Protein AF-A0A434Z5P5-F1 (afdb_monomer_lite)

Structure (mmCIF, N/CA/C/O backbone):
data_AF-A0A434Z5P5-F1
#
_entry.id   AF-A0A434Z5P5-F1
#
loop_
_atom_site.group_PDB
_atom_site.id
_atom_site.type_symbol
_atom_site.label_atom_id
_atom_site.label_alt_id
_atom_site.label_comp_id
_atom_site.label_asym_id
_atom_site.label_entity_id
_atom_site.label_seq_id
_atom_site.pdbx_PDB_ins_code
_atom_site.Cartn_x
_atom_site.Cartn_y
_atom_site.Cartn_z
_atom_site.occupancy
_atom_site.B_iso_or_equiv
_atom_site.auth_seq_id
_atom_site.auth_comp_id
_atom_site.auth_asym_id
_atom_site.auth_atom_id
_atom_site.pdbx_PDB_model_num
ATOM 1 N N . LEU A 1 1 ? -10.118 5.841 11.597 1.00 64.25 1 LEU A N 1
ATOM 2 C CA . LEU A 1 1 ? -9.718 5.124 10.380 1.00 64.25 1 LEU A CA 1
ATOM 3 C C . LEU A 1 1 ? -8.481 5.806 9.823 1.00 64.25 1 LEU A C 1
ATOM 5 O O . LEU A 1 1 ? -8.559 6.990 9.511 1.00 64.25 1 LEU A O 1
ATOM 9 N N . ASP A 1 2 ? -7.351 5.106 9.803 1.00 76.81 2 ASP A N 1
ATOM 10 C CA . ASP A 1 2 ? -6.163 5.562 9.081 1.00 76.81 2 ASP A CA 1
ATOM 11 C C . ASP A 1 2 ? -6.257 5.018 7.658 1.00 76.81 2 ASP A C 1
ATOM 13 O O . ASP A 1 2 ? -6.152 3.814 7.445 1.00 76.81 2 ASP A O 1
ATOM 17 N N . ASN A 1 3 ? -6.506 5.900 6.691 1.00 75.31 3 ASN A N 1
ATOM 18 C CA . ASN A 1 3 ? -6.659 5.489 5.300 1.00 75.31 3 ASN A CA 1
ATOM 19 C C . ASN A 1 3 ? -5.390 4.805 4.771 1.00 75.31 3 ASN A C 1
ATOM 21 O O . ASN A 1 3 ? -5.483 3.859 3.998 1.00 75.31 3 ASN A O 1
ATOM 25 N N . ALA A 1 4 ? -4.206 5.235 5.222 1.00 82.94 4 ALA A N 1
ATOM 26 C CA . ALA A 1 4 ? -2.942 4.656 4.776 1.00 82.94 4 ALA A CA 1
ATOM 27 C C . ALA A 1 4 ? -2.773 3.196 5.229 1.00 82.94 4 ALA A C 1
ATOM 29 O O . ALA A 1 4 ? -2.087 2.423 4.567 1.00 82.94 4 ALA A O 1
ATOM 30 N N . ALA A 1 5 ? -3.429 2.801 6.323 1.00 85.31 5 ALA A N 1
ATOM 31 C CA . ALA A 1 5 ? -3.330 1.458 6.882 1.00 85.31 5 ALA A CA 1
ATOM 32 C C . ALA A 1 5 ? -4.147 0.400 6.120 1.00 85.31 5 ALA A C 1
ATOM 34 O O . ALA A 1 5 ? -3.973 -0.782 6.395 1.00 85.31 5 ALA A O 1
ATOM 35 N N . ALA A 1 6 ? -5.017 0.793 5.184 1.00 89.31 6 ALA A N 1
ATOM 36 C CA . ALA A 1 6 ? -5.808 -0.128 4.359 1.00 89.31 6 ALA A CA 1
ATOM 37 C C . ALA A 1 6 ? -5.537 0.020 2.854 1.00 89.31 6 ALA A C 1
ATOM 39 O O . ALA A 1 6 ? -6.077 -0.742 2.059 1.00 89.31 6 ALA A O 1
ATOM 40 N N . GLN A 1 7 ? -4.691 0.978 2.472 1.00 89.31 7 GLN A N 1
ATOM 41 C CA . GLN A 1 7 ? -4.506 1.392 1.083 1.00 89.31 7 GLN A CA 1
ATOM 42 C C . GLN A 1 7 ? -3.832 0.325 0.213 1.00 89.31 7 GLN A C 1
ATOM 44 O O . GLN A 1 7 ? -3.929 0.389 -0.993 1.00 89.31 7 GLN A O 1
ATOM 49 N N . TYR A 1 8 ? -3.207 -0.683 0.824 1.00 89.81 8 TYR A N 1
ATOM 50 C CA . TYR A 1 8 ? -2.561 -1.800 0.129 1.00 89.81 8 TYR A CA 1
ATOM 51 C C . TYR A 1 8 ? -3.524 -2.870 -0.420 1.00 89.81 8 TYR A C 1
ATOM 53 O O . TYR A 1 8 ? -3.065 -3.862 -0.996 1.00 89.81 8 TYR A O 1
ATOM 61 N N . LEU A 1 9 ? -4.821 -2.762 -0.106 1.00 92.12 9 LEU A N 1
ATOM 62 C CA . LEU A 1 9 ? -5.827 -3.764 -0.445 1.00 92.12 9 LEU A CA 1
ATOM 63 C C . LEU A 1 9 ? -6.327 -3.566 -1.880 1.00 92.12 9 LEU A C 1
ATOM 65 O O . LEU A 1 9 ? -7.102 -2.646 -2.131 1.00 92.12 9 LEU A O 1
ATOM 69 N N . ALA A 1 10 ? -6.027 -4.537 -2.739 1.00 91.81 10 ALA A N 1
ATOM 70 C CA . ALA A 1 10 ? -6.600 -4.631 -4.079 1.00 91.81 10 ALA A CA 1
ATOM 71 C C . ALA A 1 10 ? -8.104 -4.985 -4.041 1.00 91.81 10 ALA A C 1
ATOM 73 O O . ALA A 1 10 ? -8.657 -5.412 -3.012 1.00 91.81 10 ALA A O 1
ATOM 74 N N . ALA A 1 11 ? -8.799 -4.883 -5.172 1.00 90.00 11 ALA A N 1
ATOM 75 C CA . ALA A 1 11 ? -10.184 -5.316 -5.291 1.00 90.00 11 ALA A CA 1
ATOM 76 C C . ALA A 1 11 ? -10.359 -6.802 -4.972 1.00 90.00 11 ALA A C 1
ATOM 78 O O . ALA A 1 11 ? -9.607 -7.696 -5.358 1.00 90.00 11 ALA A O 1
ATOM 79 N N . GLY A 1 12 ? -11.424 -7.068 -4.221 1.00 90.06 12 GLY A N 1
ATOM 80 C CA . GLY A 1 12 ? -11.716 -8.398 -3.697 1.00 90.06 12 GLY A CA 1
ATOM 81 C C . GLY A 1 12 ? -10.925 -8.755 -2.437 1.00 90.06 12 GLY A C 1
ATOM 82 O O . GLY A 1 12 ? -11.280 -9.737 -1.783 1.00 90.06 12 GLY A O 1
ATOM 83 N N . GLN A 1 13 ? -9.926 -7.962 -2.032 1.00 92.62 13 GLN A N 1
ATOM 84 C CA . GLN A 1 13 ? -9.314 -8.079 -0.711 1.00 92.62 13 GLN A CA 1
ATOM 85 C C . GLN A 1 13 ? -10.124 -7.312 0.335 1.00 92.62 13 GLN A C 1
ATOM 87 O O . GLN A 1 13 ? -10.862 -6.368 0.041 1.00 92.62 13 GLN A O 1
ATOM 92 N N . SER A 1 14 ? -10.053 -7.753 1.588 1.00 93.12 14 SER A N 1
ATOM 93 C CA . SER A 1 14 ? -10.733 -7.083 2.694 1.00 93.12 14 SER A CA 1
ATOM 94 C C . SER A 1 14 ? -9.999 -7.303 4.008 1.00 93.12 14 SER A C 1
ATOM 96 O O . SER A 1 14 ? -9.404 -8.357 4.228 1.00 93.12 14 SER A O 1
ATOM 98 N N . VAL A 1 15 ? -10.106 -6.329 4.906 1.00 92.94 15 VAL A N 1
ATOM 99 C CA . VAL A 1 15 ? -9.646 -6.425 6.293 1.00 92.94 15 VAL A CA 1
ATOM 100 C C . VAL A 1 15 ? -10.794 -6.077 7.235 1.00 92.94 15 VAL A C 1
ATOM 102 O O . VAL A 1 15 ? -11.688 -5.304 6.889 1.00 92.94 15 VAL A O 1
ATOM 105 N N . VAL A 1 16 ? -10.792 -6.670 8.426 1.00 93.44 16 VAL A N 1
ATOM 106 C CA . VAL A 1 16 ? -11.767 -6.356 9.473 1.00 93.44 16 VAL A CA 1
ATOM 107 C C . VAL A 1 16 ? -11.060 -5.616 10.595 1.00 93.44 16 VAL A C 1
ATOM 109 O O . VAL A 1 16 ? -10.134 -6.137 11.214 1.00 93.44 16 VAL A O 1
ATOM 112 N N . GLU A 1 17 ? -11.527 -4.409 10.878 1.00 91.00 17 GLU A N 1
ATOM 113 C CA . GLU A 1 17 ? -11.075 -3.605 12.002 1.00 91.00 17 GLU A CA 1
ATOM 114 C C . GLU A 1 17 ? -12.077 -3.681 13.152 1.00 91.00 17 GLU A C 1
ATOM 116 O O . GLU A 1 17 ? -13.292 -3.670 12.954 1.00 91.00 17 GLU A O 1
ATOM 121 N N . HIS A 1 18 ? -11.563 -3.750 14.377 1.00 92.62 18 HIS A N 1
ATOM 122 C CA . HIS A 1 18 ? -12.373 -3.867 15.583 1.00 92.62 18 HIS A CA 1
ATOM 123 C C . HIS A 1 18 ? -12.253 -2.597 16.419 1.00 92.62 18 HIS A C 1
ATOM 125 O O . HIS A 1 18 ? -11.170 -2.243 16.883 1.00 92.62 18 HIS A O 1
ATOM 131 N N . TYR A 1 19 ? -13.386 -1.941 16.648 1.00 91.50 19 TYR A N 1
ATOM 132 C CA . TYR A 1 19 ? -13.484 -0.710 17.417 1.00 91.50 19 TYR A CA 1
ATOM 133 C C . TYR A 1 19 ? -14.276 -0.945 18.696 1.00 91.50 19 TYR A C 1
ATOM 135 O O . TYR A 1 19 ? -15.416 -1.401 18.666 1.00 91.50 19 TYR A O 1
ATOM 143 N N . THR A 1 20 ? -13.680 -0.609 19.833 1.00 94.88 20 THR A N 1
ATOM 144 C CA . THR A 1 20 ? -14.350 -0.690 21.131 1.00 94.88 20 THR A CA 1
ATOM 145 C C . THR A 1 20 ? -15.118 0.600 21.387 1.00 94.88 20 THR A C 1
ATOM 147 O O . THR A 1 20 ? -14.523 1.672 21.473 1.00 94.88 20 THR A O 1
ATOM 150 N N . VAL A 1 21 ? -16.437 0.495 21.523 1.00 94.38 21 VAL A N 1
ATOM 151 C CA . VAL A 1 21 ? -17.331 1.605 21.860 1.00 94.38 21 VAL A CA 1
ATOM 152 C C . VAL A 1 21 ? -17.766 1.454 23.308 1.00 94.38 21 VAL A C 1
ATOM 154 O O . VAL A 1 21 ? -18.323 0.424 23.680 1.00 94.38 21 VAL A O 1
ATOM 157 N N . THR A 1 22 ? -17.546 2.495 24.104 1.00 95.56 22 THR A N 1
ATOM 158 C CA . THR A 1 22 ? -18.040 2.584 25.480 1.00 95.56 22 THR A CA 1
ATOM 159 C C . THR A 1 22 ? -19.146 3.628 25.541 1.00 95.56 22 THR A C 1
ATOM 161 O O . THR A 1 22 ? -18.955 4.760 25.100 1.00 95.56 22 THR A O 1
ATOM 164 N N . VAL A 1 23 ? -20.297 3.248 26.086 1.00 92.88 23 VAL A N 1
ATOM 165 C CA . VAL A 1 23 ? -21.439 4.126 26.345 1.00 92.88 23 VAL A CA 1
ATOM 166 C C . VAL A 1 23 ? -21.549 4.333 27.849 1.00 92.88 23 VAL A C 1
ATOM 168 O O . VAL A 1 23 ? -21.538 3.362 28.599 1.00 92.88 23 VAL A O 1
ATOM 171 N N . ASP A 1 24 ? -21.656 5.586 28.275 1.00 94.56 24 ASP A N 1
ATOM 172 C CA . ASP A 1 24 ? -21.879 5.991 29.665 1.00 94.56 24 ASP A CA 1
ATOM 173 C C . ASP A 1 24 ? -23.307 6.531 29.791 1.00 94.56 24 ASP A C 1
ATOM 175 O O . ASP A 1 24 ? -23.744 7.332 28.959 1.00 94.56 24 ASP A O 1
ATOM 179 N N . ASP A 1 25 ? -24.054 6.061 30.789 1.00 91.44 25 ASP A N 1
ATOM 180 C CA . ASP A 1 25 ? -25.445 6.470 31.009 1.00 91.44 25 ASP A CA 1
ATOM 181 C C . ASP A 1 25 ? -25.596 7.758 31.838 1.00 91.44 25 ASP A C 1
ATOM 183 O O . ASP A 1 25 ? -26.717 8.207 32.086 1.00 91.44 25 ASP A O 1
ATOM 187 N N . GLY A 1 26 ? -24.490 8.362 32.276 1.00 89.56 26 GLY A N 1
ATOM 188 C CA . GLY A 1 26 ? -24.434 9.549 33.127 1.00 89.56 26 GLY A CA 1
ATOM 189 C C . GLY A 1 26 ? -24.825 9.300 34.586 1.00 89.56 26 GLY A C 1
ATOM 190 O O . GLY A 1 26 ? -24.823 10.238 35.383 1.00 89.56 26 GLY A O 1
ATOM 191 N N . HIS A 1 27 ? -25.154 8.060 34.953 1.00 90.88 27 HIS A N 1
ATOM 192 C CA . HIS A 1 27 ? -25.609 7.650 36.284 1.00 90.88 27 HIS A CA 1
ATOM 193 C C . HIS A 1 27 ? -24.637 6.664 36.951 1.00 90.88 27 HIS A C 1
ATOM 195 O O . HIS A 1 27 ? -24.965 6.040 37.961 1.00 90.88 27 HIS A O 1
ATOM 201 N N . GLY A 1 28 ? -23.415 6.567 36.420 1.00 87.19 28 GLY A N 1
ATOM 202 C CA . GLY A 1 28 ? -22.319 5.783 36.985 1.00 87.19 28 GLY A CA 1
ATOM 203 C C . GLY A 1 28 ? -22.181 4.378 36.406 1.00 87.19 28 GLY A C 1
ATOM 204 O O . GLY A 1 28 ? -21.317 3.634 36.873 1.00 87.19 28 GLY A O 1
ATOM 205 N N . SER A 1 29 ? -22.981 4.012 35.399 1.00 91.81 29 SER A N 1
ATOM 206 C CA . SER A 1 29 ? -22.816 2.751 34.673 1.00 91.81 29 SER A CA 1
ATOM 207 C C . SER A 1 29 ? -22.268 3.002 33.272 1.00 91.81 29 SER A C 1
ATOM 209 O O . SER A 1 29 ? -22.659 3.940 32.580 1.00 91.81 29 SER A O 1
ATOM 211 N N . THR A 1 30 ? -21.375 2.117 32.829 1.00 95.75 30 THR A N 1
ATOM 212 C CA . THR A 1 30 ? -20.903 2.087 31.442 1.00 95.75 30 THR A CA 1
ATOM 213 C C . THR A 1 30 ? -21.154 0.716 30.827 1.00 95.75 30 THR A C 1
ATOM 215 O O . THR A 1 30 ? -21.161 -0.303 31.520 1.00 95.75 30 THR A O 1
ATOM 218 N N . ALA A 1 31 ? -21.369 0.689 29.517 1.00 93.44 31 ALA A N 1
ATOM 219 C CA . ALA A 1 31 ? -21.478 -0.522 28.721 1.00 93.44 31 ALA A CA 1
ATOM 220 C C . ALA A 1 31 ? -20.488 -0.455 27.558 1.00 93.44 31 ALA A C 1
ATOM 222 O O . ALA A 1 31 ? -20.369 0.577 26.900 1.00 93.44 31 ALA A O 1
ATOM 223 N N . THR A 1 32 ? -19.806 -1.564 27.283 1.00 96.31 32 THR A N 1
ATOM 224 C CA . THR A 1 32 ? -18.800 -1.645 26.221 1.00 96.31 32 THR A CA 1
ATOM 225 C C . THR A 1 32 ? -19.227 -2.655 25.166 1.00 96.31 32 THR A C 1
ATOM 227 O O . THR A 1 32 ? -19.630 -3.767 25.501 1.00 96.31 32 THR A O 1
ATOM 230 N N . GLN A 1 33 ? -19.095 -2.294 23.892 1.00 95.75 33 GLN A N 1
ATOM 231 C CA . GLN A 1 33 ? -19.377 -3.161 22.753 1.00 95.75 33 GLN A CA 1
ATOM 232 C C . GLN A 1 33 ? -18.255 -3.058 21.721 1.00 95.75 33 GLN A C 1
ATOM 234 O O . GLN A 1 33 ? -17.781 -1.971 21.403 1.00 95.75 33 GLN A O 1
ATOM 239 N N . VAL A 1 34 ? -17.854 -4.198 21.161 1.00 96.50 34 VAL A N 1
ATOM 240 C CA . VAL A 1 34 ? -16.949 -4.227 20.008 1.00 96.50 34 VAL A CA 1
ATOM 241 C C . VAL A 1 34 ? -17.775 -4.118 18.732 1.00 96.50 34 VAL A C 1
ATOM 243 O O . VAL A 1 34 ? -18.714 -4.893 18.533 1.00 96.50 34 VAL A O 1
ATOM 246 N N . VAL A 1 35 ? -17.415 -3.164 17.879 1.00 95.00 35 VAL A N 1
ATOM 247 C CA . VAL A 1 35 ? -17.951 -2.951 16.536 1.00 95.00 35 VAL A CA 1
ATOM 248 C C . VAL A 1 35 ? -16.915 -3.436 15.531 1.00 95.00 35 VAL A C 1
ATOM 250 O O . VAL A 1 35 ? -15.776 -2.974 15.543 1.00 95.00 35 VAL A O 1
ATOM 253 N N . ALA A 1 36 ? -17.309 -4.369 14.668 1.00 94.44 36 ALA A N 1
ATOM 254 C CA . ALA A 1 36 ? -16.484 -4.820 13.556 1.00 94.44 36 ALA A CA 1
ATOM 255 C C . ALA A 1 36 ? -16.807 -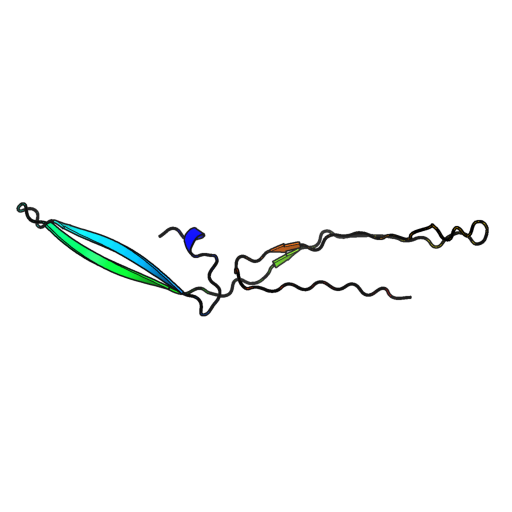3.988 12.308 1.00 94.44 36 ALA A C 1
ATOM 257 O O . ALA A 1 36 ? -17.969 -3.878 11.915 1.00 94.44 36 ALA A O 1
ATOM 258 N N . VAL A 1 37 ? -15.781 -3.418 11.686 1.00 92.38 37 VAL A N 1
ATOM 259 C CA . VAL A 1 37 ? -15.864 -2.671 10.430 1.00 92.38 37 VAL A CA 1
ATOM 260 C C . VAL A 1 37 ? -15.111 -3.465 9.377 1.00 92.38 37 VAL A C 1
ATOM 262 O O . VAL A 1 37 ? -13.937 -3.767 9.550 1.00 92.38 37 VAL A O 1
ATOM 265 N N . THR A 1 38 ? -15.792 -3.829 8.294 1.00 93.56 38 THR A N 1
ATOM 266 C CA . THR A 1 38 ? -15.147 -4.479 7.147 1.00 93.56 38 THR A CA 1
ATOM 267 C C . THR A 1 38 ? -14.758 -3.414 6.136 1.00 93.56 38 THR A C 1
ATOM 269 O O . THR A 1 38 ? -15.606 -2.628 5.717 1.00 93.56 38 THR A O 1
ATOM 272 N N . ILE A 1 39 ? -13.485 -3.396 5.762 1.00 92.31 39 ILE A N 1
ATOM 273 C CA . ILE A 1 39 ? -12.935 -2.527 4.728 1.00 92.31 39 ILE A CA 1
ATOM 274 C C . ILE A 1 39 ? -12.624 -3.417 3.536 1.00 92.31 39 ILE A C 1
ATOM 276 O O . ILE A 1 39 ? -11.915 -4.412 3.680 1.00 92.31 39 ILE A O 1
ATOM 280 N N . THR A 1 40 ? -13.169 -3.068 2.378 1.00 91.50 40 THR A N 1
ATOM 281 C CA . THR A 1 40 ? -12.935 -3.776 1.120 1.00 91.50 40 THR A CA 1
ATOM 282 C C . THR A 1 40 ? -12.080 -2.892 0.229 1.00 91.50 40 THR A C 1
ATOM 284 O O . THR A 1 40 ? -12.396 -1.715 0.061 1.00 91.50 40 THR A O 1
ATOM 287 N N . GLY A 1 41 ? -11.004 -3.472 -0.299 1.00 89.69 41 GLY A N 1
ATOM 288 C CA . GLY A 1 41 ? -10.094 -2.813 -1.223 1.00 89.69 41 GLY A CA 1
ATOM 289 C C . GLY A 1 41 ? -10.721 -2.533 -2.585 1.00 89.69 41 GLY A C 1
ATOM 290 O O . GLY A 1 41 ? -11.741 -3.126 -2.961 1.00 89.69 41 GLY A O 1
ATOM 291 N N . THR A 1 42 ? -10.091 -1.636 -3.329 1.00 89.50 42 THR A N 1
ATOM 292 C CA . THR A 1 42 ? -10.397 -1.308 -4.727 1.00 89.50 42 THR A CA 1
ATOM 293 C C . THR A 1 42 ? -9.104 -1.369 -5.521 1.00 89.50 42 THR A C 1
ATOM 295 O O . THR A 1 42 ? -8.071 -1.080 -4.945 1.00 89.50 42 THR A O 1
ATOM 298 N N . GLU A 1 43 ? -9.165 -1.679 -6.817 1.00 86.94 43 GLU A N 1
ATOM 299 C CA . GLU A 1 43 ? -7.967 -1.599 -7.664 1.00 86.94 43 GLU A CA 1
ATOM 300 C C . GLU A 1 43 ? -7.548 -0.134 -7.827 1.00 86.94 43 GLU A C 1
ATOM 302 O O . GLU A 1 43 ? -8.326 0.683 -8.348 1.00 86.94 43 GLU A O 1
ATOM 307 N N . ASP A 1 44 ? -6.326 0.183 -7.422 1.00 85.44 44 ASP A N 1
ATOM 308 C CA . ASP A 1 44 ? -5.636 1.397 -7.821 1.00 85.44 44 ASP A CA 1
ATOM 309 C C . ASP A 1 44 ? -5.010 1.188 -9.212 1.00 85.44 44 ASP A C 1
ATOM 311 O O . ASP A 1 44 ? -4.556 0.113 -9.586 1.00 85.44 44 ASP A O 1
ATOM 315 N N . VAL A 1 45 ? -5.031 2.224 -10.055 1.00 81.19 45 VAL A N 1
ATOM 316 C CA . VAL A 1 45 ? -4.466 2.106 -11.408 1.00 81.19 45 VAL A CA 1
ATOM 317 C C . VAL A 1 45 ? -2.955 2.298 -11.350 1.00 81.19 45 VAL A C 1
ATOM 319 O O . VAL A 1 45 ? -2.492 3.378 -10.971 1.00 81.19 45 VAL A O 1
ATOM 322 N N . VAL A 1 46 ? -2.200 1.312 -11.845 1.00 83.38 46 VAL A N 1
ATOM 323 C CA . VAL A 1 46 ? -0.751 1.435 -12.046 1.00 83.38 46 VAL A CA 1
ATOM 324 C C . VAL A 1 46 ? -0.392 2.706 -12.823 1.00 83.38 46 VAL A C 1
ATOM 326 O O . VAL A 1 46 ? -0.900 2.979 -13.916 1.00 83.38 46 VAL A O 1
ATOM 329 N N . SER A 1 47 ? 0.548 3.479 -12.283 1.00 84.94 47 SER A N 1
ATOM 330 C CA . SER A 1 47 ? 1.136 4.622 -12.979 1.00 84.94 47 SER A CA 1
ATOM 331 C C . SER A 1 47 ? 2.537 4.273 -13.464 1.00 84.94 47 SER A C 1
ATOM 333 O O . SER A 1 47 ? 3.425 3.935 -12.676 1.00 84.94 47 SER A O 1
ATOM 335 N N . ILE A 1 48 ? 2.742 4.363 -14.779 1.00 80.50 48 ILE A N 1
ATOM 336 C CA . ILE A 1 48 ? 4.048 4.164 -15.409 1.00 80.50 48 ILE A CA 1
ATOM 337 C C . ILE A 1 48 ? 4.643 5.535 -15.692 1.00 80.50 48 ILE A C 1
ATOM 339 O O . ILE A 1 48 ? 4.061 6.339 -16.422 1.00 80.50 48 ILE A O 1
ATOM 343 N N . THR A 1 49 ? 5.826 5.789 -15.143 1.00 80.12 49 THR A N 1
ATOM 344 C CA . THR A 1 49 ? 6.586 7.000 -15.450 1.00 80.12 49 THR A CA 1
ATOM 345 C C . THR A 1 49 ? 7.933 6.633 -16.044 1.00 80.12 49 THR A C 1
ATOM 347 O O . THR A 1 49 ? 8.648 5.747 -15.572 1.00 80.12 49 THR A O 1
ATOM 350 N N . THR 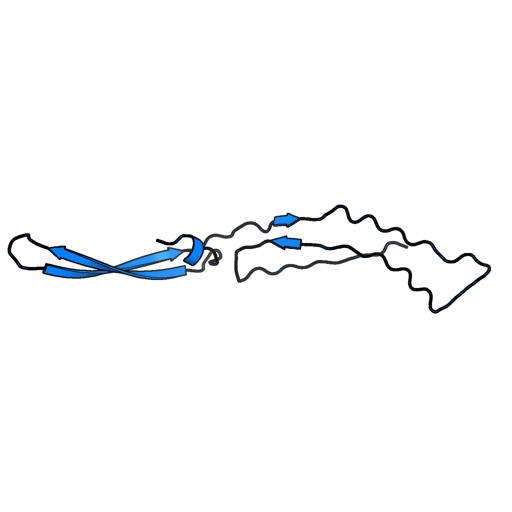A 1 50 ? 8.276 7.334 -17.117 1.00 73.19 50 THR A N 1
ATOM 351 C CA . THR A 1 50 ? 9.578 7.256 -17.767 1.00 73.19 50 THR A CA 1
ATOM 352 C C . THR A 1 50 ? 10.160 8.658 -17.798 1.00 73.19 50 THR A C 1
ATOM 354 O O . THR A 1 50 ? 9.480 9.597 -18.207 1.00 73.19 50 THR A O 1
ATOM 357 N N . ALA A 1 51 ? 11.418 8.816 -17.399 1.00 65.88 51 ALA A N 1
ATOM 358 C CA . ALA A 1 51 ? 12.192 9.934 -17.924 1.00 65.88 51 ALA A CA 1
ATOM 359 C C . ALA A 1 51 ? 12.506 9.620 -19.394 1.00 65.88 51 ALA A C 1
ATOM 361 O O . ALA A 1 51 ? 12.725 8.450 -19.714 1.00 65.88 51 ALA A O 1
ATOM 362 N N . ASP A 1 52 ? 12.531 10.624 -20.276 1.00 62.66 52 ASP A N 1
ATOM 363 C CA . ASP A 1 52 ? 12.993 10.442 -21.656 1.00 62.66 52 ASP A CA 1
ATOM 364 C C . ASP A 1 52 ? 14.422 9.873 -21.637 1.00 62.66 52 ASP A C 1
ATOM 366 O O . ASP A 1 52 ? 15.402 10.595 -21.444 1.00 62.66 52 ASP A O 1
ATOM 370 N N . ALA A 1 53 ? 14.553 8.556 -21.795 1.00 59.12 53 ALA A N 1
ATOM 371 C CA . ALA A 1 53 ? 15.839 7.884 -21.854 1.00 59.12 53 ALA A CA 1
ATOM 372 C C . ALA A 1 53 ? 16.302 7.894 -23.312 1.00 59.12 53 ALA A C 1
ATOM 374 O O . ALA A 1 53 ? 15.990 6.992 -24.088 1.00 59.12 53 ALA A O 1
ATOM 375 N N . THR A 1 54 ? 17.017 8.947 -23.707 1.00 62.16 54 THR A N 1
ATOM 376 C CA . THR A 1 54 ? 17.718 8.956 -24.994 1.00 62.16 54 THR A CA 1
ATOM 377 C C . THR A 1 54 ? 19.076 8.280 -24.814 1.00 62.16 54 THR A C 1
ATOM 379 O O . THR A 1 54 ? 19.910 8.716 -24.024 1.00 62.16 54 THR A O 1
ATOM 382 N N . GLY A 1 55 ? 19.282 7.170 -25.520 1.00 61.62 55 GLY A N 1
ATOM 383 C CA . GLY A 1 55 ? 20.555 6.460 -25.594 1.00 61.62 55 GLY A CA 1
ATOM 384 C C . GLY A 1 55 ? 20.943 6.296 -27.055 1.00 61.62 55 GLY A C 1
ATOM 385 O O . GLY A 1 55 ? 20.114 5.895 -27.866 1.00 61.62 55 GLY A O 1
ATOM 386 N N . SER A 1 56 ? 22.186 6.626 -27.399 1.00 64.19 56 SER A N 1
ATOM 387 C CA . SER A 1 56 ? 22.746 6.362 -28.724 1.00 64.19 56 SER A CA 1
ATOM 388 C C . SER A 1 56 ? 23.899 5.395 -28.563 1.00 64.19 56 SER A C 1
ATOM 390 O O . SER A 1 56 ? 24.797 5.628 -27.756 1.00 64.19 56 SER A O 1
ATOM 392 N N . VAL A 1 57 ? 23.884 4.339 -29.361 1.00 66.69 57 VAL A N 1
ATOM 393 C CA . VAL A 1 57 ? 25.032 3.457 -29.541 1.00 66.69 57 VAL A CA 1
ATOM 394 C C . VAL A 1 57 ? 25.679 3.803 -30.880 1.00 66.69 57 VAL A C 1
ATOM 396 O O . VAL A 1 57 ? 24.975 4.092 -31.846 1.00 66.69 57 VAL A O 1
ATOM 399 N N . VAL A 1 58 ? 27.007 3.862 -30.925 1.00 62.28 58 VAL A N 1
ATOM 400 C CA . VAL A 1 58 ? 27.772 4.096 -32.157 1.00 62.28 58 VAL A CA 1
ATOM 401 C C . VAL A 1 58 ? 28.521 2.807 -32.455 1.00 62.28 58 VAL A C 1
ATOM 403 O O . VAL A 1 58 ? 29.253 2.329 -31.594 1.00 62.28 58 VAL A O 1
ATOM 406 N N . GLU A 1 59 ? 28.297 2.230 -33.634 1.00 64.62 59 GLU A N 1
ATOM 407 C CA . GLU A 1 59 ? 29.082 1.087 -34.110 1.00 64.62 59 GLU A CA 1
ATOM 408 C C . GLU A 1 59 ? 30.554 1.481 -34.270 1.00 64.62 59 GLU A C 1
ATOM 410 O O . GLU A 1 59 ? 30.857 2.600 -34.694 1.00 64.62 59 GLU A O 1
ATOM 415 N N . ASP A 1 60 ? 31.463 0.567 -33.922 1.00 62.88 60 ASP A N 1
ATOM 416 C CA . ASP A 1 60 ? 32.901 0.805 -34.037 1.00 62.88 60 ASP A CA 1
ATOM 417 C C . ASP A 1 60 ? 33.303 1.166 -35.479 1.00 62.88 60 ASP A C 1
ATOM 419 O O . ASP A 1 60 ? 32.751 0.675 -36.471 1.00 62.88 60 ASP A O 1
ATOM 423 N N . ALA A 1 61 ? 34.295 2.047 -35.596 1.00 61.03 61 ALA A N 1
ATOM 424 C CA . ALA A 1 61 ? 34.864 2.405 -36.879 1.00 61.03 61 ALA A CA 1
ATOM 425 C C . ALA A 1 61 ? 35.604 1.186 -37.467 1.00 61.03 61 ALA A C 1
ATOM 427 O O . ALA A 1 61 ? 36.364 0.528 -36.761 1.00 61.03 61 ALA A O 1
ATOM 428 N N . PRO A 1 62 ? 35.512 0.922 -38.785 1.00 59.16 62 PRO A N 1
ATOM 429 C CA . PRO A 1 62 ? 36.060 -0.287 -39.421 1.00 59.16 62 PRO A CA 1
ATOM 430 C C . PRO A 1 62 ? 37.584 -0.490 -39.275 1.00 59.16 62 PRO A C 1
ATOM 432 O O . PRO A 1 62 ? 38.123 -1.490 -39.746 1.00 59.16 62 PRO A O 1
ATOM 435 N N . THR A 1 63 ? 38.301 0.454 -38.663 1.00 55.47 63 THR A N 1
ATOM 436 C CA . THR A 1 63 ? 39.754 0.451 -38.486 1.00 55.47 63 THR A CA 1
ATOM 437 C C . THR A 1 63 ? 40.237 -0.032 -37.113 1.00 55.47 63 THR A C 1
ATOM 439 O O . THR A 1 63 ? 41.447 -0.200 -36.963 1.00 55.47 63 THR A O 1
ATOM 442 N N . THR A 1 64 ? 39.357 -0.267 -36.129 1.00 61.19 64 THR A N 1
ATOM 443 C CA . THR A 1 64 ? 39.745 -0.670 -34.757 1.00 61.19 64 THR A CA 1
ATOM 444 C C . THR A 1 64 ? 38.800 -1.689 -34.090 1.00 61.19 64 THR A C 1
ATOM 446 O O . THR A 1 64 ? 38.449 -1.479 -32.935 1.00 61.19 64 THR A O 1
ATOM 449 N N . PRO A 1 65 ? 38.455 -2.823 -34.741 1.00 58.22 65 PRO A N 1
ATOM 450 C CA . PRO A 1 65 ? 37.537 -3.814 -34.174 1.00 58.22 65 PRO A CA 1
ATOM 451 C C . PRO A 1 65 ? 38.065 -4.386 -32.856 1.00 58.22 65 PRO A C 1
ATOM 453 O O . PRO A 1 65 ? 38.956 -5.240 -32.846 1.00 58.22 65 PRO A O 1
ATOM 456 N N . ASP A 1 66 ? 37.492 -3.925 -31.747 1.00 65.44 66 ASP A N 1
ATOM 457 C CA . ASP A 1 66 ? 37.707 -4.472 -30.413 1.00 65.44 66 ASP A CA 1
ATOM 458 C C . ASP A 1 66 ? 36.478 -5.290 -29.997 1.00 65.44 66 ASP A C 1
ATOM 460 O O . ASP A 1 66 ? 35.385 -4.772 -29.793 1.00 65.44 66 ASP A O 1
ATOM 464 N N . LEU A 1 67 ? 36.658 -6.605 -29.857 1.00 58.91 67 LEU A N 1
ATOM 465 C CA . LEU A 1 67 ? 35.601 -7.533 -29.431 1.00 58.91 67 LEU A CA 1
ATOM 466 C C . LEU A 1 67 ? 35.178 -7.336 -27.965 1.00 58.91 67 LEU A C 1
ATOM 468 O O . LEU A 1 67 ? 34.266 -8.018 -27.495 1.00 58.91 67 LEU A O 1
ATOM 472 N N . THR A 1 68 ? 35.862 -6.458 -27.230 1.00 62.69 68 THR A N 1
ATOM 473 C CA . THR A 1 68 ? 35.491 -6.049 -25.873 1.00 62.69 68 THR A CA 1
ATOM 474 C C . THR A 1 68 ? 34.619 -4.796 -25.842 1.00 62.69 68 THR A C 1
ATOM 476 O O . THR A 1 68 ? 34.136 -4.437 -24.765 1.00 62.69 68 THR A O 1
ATOM 479 N N . ASP A 1 69 ? 34.364 -4.164 -26.995 1.00 62.00 69 ASP A N 1
ATOM 480 C CA . ASP A 1 69 ? 33.538 -2.966 -27.065 1.00 62.00 69 ASP A CA 1
ATOM 481 C C . ASP A 1 69 ? 32.061 -3.330 -26.866 1.00 62.00 69 ASP A C 1
ATOM 483 O O . ASP A 1 69 ? 31.442 -4.071 -27.634 1.00 62.00 69 ASP A O 1
ATOM 487 N N . SER A 1 70 ? 31.499 -2.865 -25.755 1.00 63.59 70 SER A N 1
ATOM 488 C CA . SER A 1 70 ?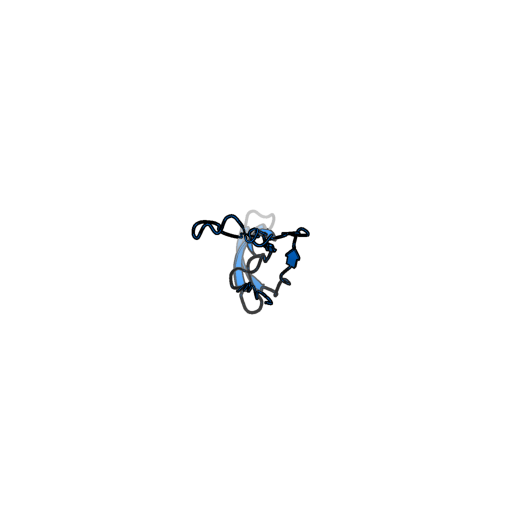 30.133 -3.172 -25.351 1.00 63.59 70 SER A CA 1
ATOM 489 C C . SER A 1 70 ? 29.277 -1.933 -25.588 1.00 63.59 70 SER A C 1
ATOM 491 O O . SER A 1 70 ? 29.314 -0.972 -24.815 1.00 63.59 70 SER A O 1
ATOM 493 N N . LEU A 1 71 ? 28.503 -1.951 -26.675 1.00 67.56 71 LEU A N 1
ATOM 494 C CA . LEU A 1 71 ? 27.550 -0.897 -27.007 1.00 67.56 71 LEU A CA 1
ATOM 495 C C . LEU A 1 71 ? 26.371 -0.969 -26.031 1.00 67.56 71 LEU A C 1
ATOM 497 O O . LEU A 1 71 ? 25.440 -1.753 -26.208 1.00 67.56 71 LEU A O 1
ATOM 501 N N . ASN A 1 72 ? 26.424 -0.160 -24.976 1.00 67.19 72 ASN A N 1
ATOM 502 C CA . ASN A 1 72 ? 25.404 -0.136 -23.934 1.00 67.19 72 ASN A CA 1
ATOM 503 C C . ASN A 1 72 ? 24.539 1.122 -24.052 1.00 67.19 72 ASN A C 1
ATOM 505 O O . ASN A 1 72 ? 25.052 2.239 -24.059 1.00 67.19 72 ASN A O 1
ATOM 509 N N . ALA A 1 73 ? 23.220 0.940 -24.063 1.00 70.56 73 ALA A N 1
ATOM 510 C CA . ALA A 1 73 ? 22.250 1.993 -23.785 1.00 70.56 73 ALA A CA 1
ATOM 511 C C . ALA A 1 73 ? 21.510 1.634 -22.492 1.00 70.56 73 ALA A C 1
ATOM 513 O O . ALA A 1 73 ? 21.087 0.493 -22.314 1.00 70.56 73 ALA A O 1
ATOM 514 N N . ALA A 1 74 ? 21.370 2.600 -21.586 1.00 73.38 74 ALA A N 1
ATOM 515 C CA . ALA A 1 74 ? 20.710 2.406 -20.300 1.00 73.38 74 ALA A CA 1
ATOM 516 C C . ALA A 1 74 ? 19.556 3.399 -20.126 1.00 73.38 74 ALA A C 1
ATOM 518 O O . ALA A 1 74 ? 19.610 4.529 -20.608 1.00 73.38 74 ALA A O 1
ATOM 519 N N . GLY A 1 75 ? 18.526 2.970 -1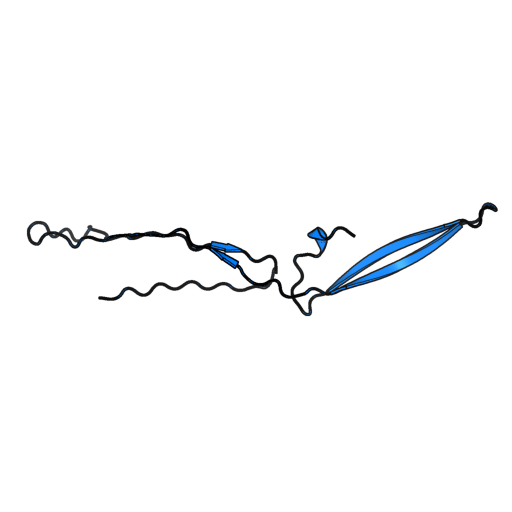9.404 1.00 76.88 75 GLY A N 1
ATOM 520 C CA . GLY A 1 75 ? 17.365 3.769 -19.031 1.00 76.88 75 GLY A CA 1
ATOM 521 C C . GLY A 1 75 ? 16.639 3.118 -17.857 1.00 76.88 75 GLY A C 1
ATOM 522 O O . GLY A 1 75 ? 16.871 1.947 -17.554 1.00 76.88 75 GLY A O 1
ATOM 523 N N . THR A 1 76 ? 15.765 3.874 -17.196 1.00 78.56 76 THR A N 1
ATOM 524 C CA . THR A 1 76 ? 14.987 3.394 -16.046 1.00 78.56 76 THR A CA 1
ATOM 525 C C . THR A 1 76 ? 13.503 3.430 -16.381 1.00 78.56 76 THR A C 1
ATOM 527 O O . THR A 1 76 ? 13.005 4.449 -16.856 1.00 78.56 76 THR A O 1
ATOM 530 N N . ILE A 1 77 ? 12.795 2.339 -16.086 1.00 79.75 77 ILE A N 1
ATOM 531 C CA . ILE A 1 77 ? 11.330 2.283 -16.082 1.00 79.75 77 ILE A CA 1
ATOM 532 C C . ILE A 1 77 ? 10.885 2.192 -14.625 1.00 79.75 77 ILE A C 1
ATOM 534 O O . ILE A 1 77 ? 11.323 1.289 -13.911 1.00 79.75 77 ILE A O 1
ATOM 538 N N . ALA A 1 78 ? 10.046 3.126 -14.183 1.00 83.75 78 ALA A N 1
ATOM 539 C CA . ALA A 1 78 ? 9.477 3.114 -12.844 1.00 83.75 78 ALA A CA 1
ATOM 540 C C . ALA A 1 78 ? 7.986 2.768 -12.911 1.00 83.75 78 ALA A C 1
ATOM 542 O O . ALA A 1 78 ? 7.225 3.385 -13.663 1.00 83.75 78 ALA A O 1
ATOM 543 N N . PHE A 1 79 ? 7.589 1.798 -12.094 1.00 82.69 79 PHE A N 1
ATOM 544 C CA . PHE A 1 79 ? 6.198 1.446 -11.839 1.00 82.69 79 PHE A CA 1
ATOM 545 C C . PHE A 1 79 ? 5.850 1.925 -10.438 1.00 82.69 79 PHE A C 1
ATOM 547 O O . PHE A 1 79 ? 6.623 1.696 -9.505 1.00 82.69 79 PHE A O 1
ATOM 554 N N . ASN A 1 80 ? 4.720 2.606 -10.300 1.00 84.50 80 ASN A N 1
ATOM 555 C CA . ASN A 1 80 ? 4.187 2.962 -9.001 1.00 84.50 80 ASN A CA 1
ATOM 556 C C . ASN A 1 80 ? 2.779 2.397 -8.892 1.00 84.50 80 ASN A C 1
ATOM 558 O O . ASN A 1 80 ? 1.875 2.846 -9.598 1.00 84.50 80 ASN A O 1
ATOM 562 N N . ASP A 1 81 ? 2.636 1.447 -7.985 1.00 85.19 81 ASP A N 1
ATOM 563 C CA . ASP A 1 81 ? 1.373 0.846 -7.613 1.00 85.19 81 ASP A CA 1
ATOM 564 C C . ASP A 1 81 ? 1.330 0.699 -6.097 1.00 85.19 81 ASP A C 1
ATOM 566 O O . ASP A 1 81 ? 2.357 0.487 -5.445 1.00 85.19 81 ASP A O 1
ATOM 570 N N . VAL A 1 82 ? 0.152 0.914 -5.544 1.00 87.31 82 VAL A N 1
ATOM 571 C CA . VAL A 1 82 ? -0.116 0.821 -4.117 1.00 87.31 82 VAL A CA 1
ATOM 572 C C . VAL A 1 82 ? -0.577 -0.596 -3.760 1.00 87.31 82 VAL A C 1
ATOM 574 O O . VAL A 1 82 ? -0.301 -1.059 -2.647 1.00 87.31 82 VAL A O 1
ATOM 577 N N . ASP A 1 83 ? -1.209 -1.300 -4.698 1.00 90.88 83 ASP A N 1
ATOM 578 C CA . ASP A 1 83 ? -1.755 -2.630 -4.480 1.00 90.88 83 ASP A CA 1
ATOM 579 C C . ASP A 1 83 ? -0.635 -3.672 -4.336 1.00 90.88 83 ASP A C 1
ATOM 581 O O . ASP A 1 83 ? 0.271 -3.803 -5.159 1.00 90.88 83 ASP A O 1
ATOM 585 N N . LEU A 1 84 ? -0.676 -4.453 -3.249 1.00 84.06 84 LEU A N 1
ATOM 586 C CA . LEU A 1 84 ? 0.409 -5.386 -2.894 1.00 84.06 84 LEU A CA 1
ATOM 587 C C . LEU A 1 84 ? 0.553 -6.585 -3.839 1.00 84.06 84 LEU A C 1
ATOM 589 O O . LEU A 1 84 ? 1.561 -7.293 -3.773 1.00 84.06 84 LEU A O 1
ATOM 593 N N . ILE A 1 85 ? -0.475 -6.878 -4.634 1.00 82.38 85 ILE A N 1
ATOM 594 C CA . ILE A 1 85 ? -0.551 -8.100 -5.444 1.00 82.38 85 ILE A CA 1
ATOM 595 C C . ILE A 1 85 ? -0.295 -7.856 -6.932 1.00 82.38 85 ILE A C 1
ATOM 597 O O . ILE A 1 85 ? -0.369 -8.805 -7.719 1.00 82.38 85 ILE A O 1
ATOM 601 N N . ASP A 1 86 ? 0.046 -6.626 -7.303 1.00 81.19 86 ASP A N 1
ATOM 602 C CA . ASP A 1 86 ? 0.223 -6.239 -8.689 1.00 81.19 86 ASP A CA 1
ATOM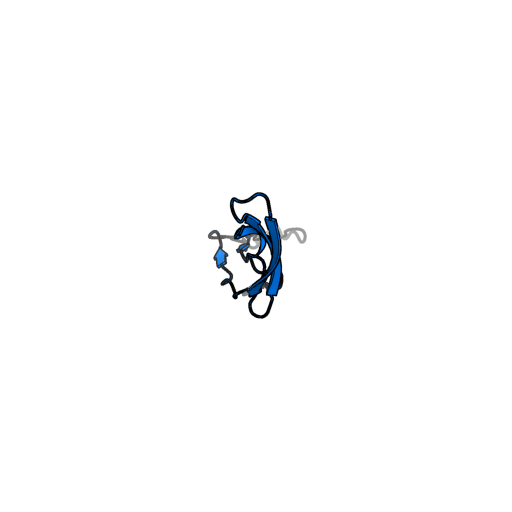 603 C C . ASP A 1 86 ? 1.530 -6.764 -9.285 1.00 81.19 86 ASP A C 1
ATOM 605 O O . ASP A 1 86 ? 2.598 -6.797 -8.667 1.00 81.19 86 ASP A O 1
ATOM 609 N N . GLY A 1 87 ? 1.428 -7.229 -10.529 1.00 81.56 87 GLY A N 1
ATOM 610 C CA . GLY A 1 87 ? 2.554 -7.703 -11.319 1.00 81.56 87 GLY A CA 1
ATOM 611 C C . GLY A 1 87 ? 2.928 -6.677 -12.380 1.00 81.56 87 GLY A C 1
ATOM 612 O O . GLY A 1 87 ? 2.082 -6.247 -13.161 1.00 81.56 87 GLY A O 1
ATOM 613 N N . HIS A 1 88 ? 4.212 -6.337 -12.476 1.00 81.75 88 HIS A N 1
ATOM 614 C CA . HIS A 1 88 ? 4.713 -5.448 -13.523 1.00 81.75 88 HIS A CA 1
ATOM 615 C C . HIS A 1 88 ? 5.723 -6.168 -14.415 1.00 81.75 88 HIS A C 1
ATOM 617 O O . HIS A 1 88 ? 6.595 -6.899 -13.942 1.00 81.75 88 HIS A O 1
ATOM 623 N N . THR A 1 89 ? 5.629 -5.939 -15.724 1.00 80.31 89 THR A N 1
ATOM 624 C CA . THR A 1 89 ? 6.558 -6.494 -16.713 1.00 80.31 89 THR A CA 1
ATOM 625 C C . THR A 1 89 ? 7.096 -5.393 -17.613 1.00 80.31 89 THR A C 1
ATOM 627 O O . THR A 1 89 ? 6.323 -4.624 -18.178 1.00 80.31 89 THR A O 1
ATOM 630 N N . ALA A 1 90 ? 8.416 -5.361 -17.796 1.00 80.75 90 ALA A N 1
ATOM 631 C CA . ALA A 1 90 ? 9.092 -4.522 -18.780 1.00 80.75 90 ALA A CA 1
ATOM 632 C C . ALA A 1 90 ? 9.865 -5.407 -19.767 1.00 80.75 90 ALA A C 1
ATOM 634 O O . ALA A 1 90 ? 10.494 -6.387 -19.368 1.00 80.75 90 ALA A O 1
ATOM 635 N N . SER A 1 91 ? 9.839 -5.055 -21.052 1.00 79.19 91 SER A N 1
ATOM 636 C CA . SER A 1 91 ? 10.580 -5.752 -22.107 1.00 79.19 91 SER A CA 1
ATOM 637 C C . SER A 1 91 ? 11.249 -4.752 -23.039 1.00 79.19 91 SER A C 1
ATOM 639 O O . SER A 1 91 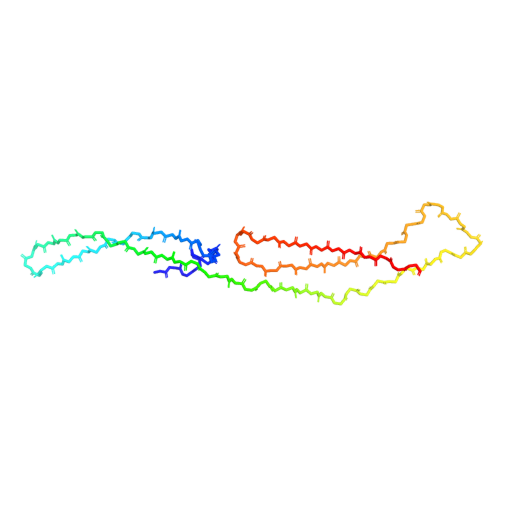? 10.654 -3.725 -23.361 1.00 79.19 91 SER A O 1
ATOM 641 N N . PHE A 1 92 ? 12.444 -5.082 -23.520 1.00 74.00 92 PHE A N 1
ATOM 642 C CA . PHE A 1 92 ? 13.124 -4.337 -24.575 1.00 74.00 92 PHE A CA 1
ATOM 643 C C . PHE A 1 92 ? 13.201 -5.192 -25.843 1.00 74.00 92 PHE A C 1
ATOM 645 O O . PHE A 1 92 ? 13.363 -6.410 -25.774 1.00 74.00 92 PHE A O 1
ATOM 652 N N . ALA A 1 93 ? 13.095 -4.546 -27.000 1.00 75.62 93 ALA A N 1
ATOM 653 C CA . ALA A 1 93 ? 13.314 -5.169 -28.297 1.00 75.62 93 ALA A CA 1
ATOM 654 C C . ALA A 1 93 ? 14.260 -4.277 -29.102 1.00 75.62 93 ALA A C 1
ATOM 656 O O . ALA A 1 93 ? 13.905 -3.155 -29.462 1.00 75.62 93 ALA A O 1
ATOM 657 N N . ALA A 1 94 ? 15.475 -4.763 -29.358 1.00 66.81 94 ALA A N 1
ATOM 658 C CA . ALA A 1 94 ? 16.387 -4.097 -30.276 1.00 66.81 94 ALA A CA 1
ATOM 659 C C . ALA A 1 94 ? 15.895 -4.325 -31.711 1.00 66.81 94 ALA A C 1
ATOM 661 O O . ALA A 1 94 ? 15.551 -5.450 -32.078 1.00 66.81 94 ALA A O 1
ATOM 662 N N . THR A 1 95 ? 15.850 -3.262 -32.511 1.00 55.66 95 THR A N 1
ATOM 663 C CA . THR A 1 95 ? 15.604 -3.372 -33.954 1.00 55.66 95 THR A CA 1
ATOM 664 C C . THR A 1 95 ? 16.953 -3.238 -34.649 1.00 55.66 95 THR A C 1
ATOM 666 O O . THR A 1 95 ? 17.683 -2.294 -34.348 1.00 55.66 95 THR A O 1
ATOM 669 N N . ALA A 1 96 ? 17.293 -4.219 -35.486 1.00 57.62 96 ALA A N 1
ATOM 670 C CA . ALA A 1 96 ? 18.496 -4.218 -36.318 1.00 57.62 96 ALA A CA 1
ATOM 671 C C . ALA A 1 96 ? 18.309 -3.355 -37.572 1.00 57.62 96 ALA A C 1
ATOM 673 O O . ALA A 1 96 ? 17.148 -3.252 -38.038 1.00 57.62 96 ALA A O 1
#

Foldseek 3Di:
DPCLVCQQAEAPDKDKDWDWDWDDPVPPDIDIDIDIDIDGHYFDDKDKDFDPQDADFDDDDPPDDDPPDDRDGDTDIDIDGSHPPDDDDDDDDDDD

Radius of gyration: 27.87 Å; chains: 1; bounding box: 65×19×76 Å

Secondary structure (DSSP, 8-state):
--GGGTTT--TT-EEEEEEEEEEE-SSS-EEEEEEEEEEE--PPPPEEEE--------PPPTT---TT--------EEEE---TT-----------

pLDDT: mean 80.29, std 12.52, range [55.47, 96.5]

Sequence (96 aa):
LDNAAAQYLAAGQSVVEHYTVTVDDGHGSTATQVVAVTITGTEDVVSITTADATGSVVEDAPTTPDLTDSLNAAGTIAFNDVDLIDGHTASFAATA